Protein AF-A0A6V7JPL4-F1 (afdb_monomer_lite)

InterPro domains:
  IPR000719 Protein kinase domain [PS50011] (1-82)
  IPR011009 Protein kinase-like domain superfamily [SSF56112] (4-81)

Foldseek 3Di:
DVVPDDVFDWDWALLAQAPVQWDFDPPDPDTDTDGDDSVVIDTDGPVNNVVNNQCNQQKDQCDPDPVNIHGNPPSGDDPVRD

Radius of gyration: 15.96 Å; chains: 1; bounding box: 28×38×46 Å

Sequence (82 aa):
NLVMQQKYPVVFCHNDMQEGNILLRQNTRKRELVLIDFEYCSYNYRSFDLANHFAEWQFDYTAPDYPFYYERRGAGPTDEQK

Structure (mmCIF, N/CA/C/O backbone):
data_AF-A0A6V7JPL4-F1
#
_entry.id   AF-A0A6V7JPL4-F1
#
loop_
_atom_site.group_PDB
_atom_site.id
_atom_site.type_symbol
_atom_site.label_atom_id
_atom_site.label_alt_id
_atom_site.label_comp_id
_atom_site.label_asym_id
_atom_site.label_entity_id
_atom_site.label_seq_id
_atom_site.pdbx_PDB_ins_code
_atom_site.Cartn_x
_atom_site.Cartn_y
_atom_site.Cartn_z
_atom_site.occupancy
_atom_site.B_iso_or_equiv
_atom_site.auth_seq_id
_atom_site.auth_comp_id
_atom_site.auth_asym_id
_atom_site.auth_atom_id
_atom_site.pdbx_PDB_model_num
ATOM 1 N N . ASN A 1 1 ? -16.744 -17.292 26.178 1.00 43.69 1 ASN A N 1
ATOM 2 C CA . ASN A 1 1 ? -17.548 -16.534 25.199 1.00 43.69 1 ASN A CA 1
ATOM 3 C C . ASN A 1 1 ? -16.950 -16.792 23.818 1.00 43.69 1 ASN A C 1
ATOM 5 O O . ASN A 1 1 ? -15.928 -16.203 23.492 1.00 43.69 1 ASN A O 1
ATOM 9 N N . LEU A 1 2 ? -17.485 -17.774 23.079 1.00 45.94 2 LEU A N 1
ATOM 10 C CA . LEU A 1 2 ? -16.891 -18.318 21.838 1.00 45.94 2 LEU A CA 1
ATOM 11 C C . LEU A 1 2 ? -16.867 -17.313 20.667 1.00 45.94 2 LEU A C 1
ATOM 13 O O . LEU A 1 2 ? -16.239 -17.563 19.647 1.00 45.94 2 LEU A O 1
ATOM 17 N N . VAL A 1 3 ? -17.540 -16.171 20.829 1.00 53.59 3 VAL A N 1
ATOM 18 C CA . VAL A 1 3 ? -17.709 -15.127 19.809 1.00 53.59 3 VAL A CA 1
ATOM 19 C C . VAL A 1 3 ? -16.443 -14.270 19.617 1.00 53.59 3 VAL A C 1
ATOM 21 O O . VAL A 1 3 ? -16.341 -13.539 18.641 1.00 53.59 3 VAL A O 1
ATOM 24 N N . MET A 1 4 ? -15.435 -14.384 20.493 1.00 55.19 4 MET A N 1
ATOM 25 C CA . MET A 1 4 ? -14.268 -13.480 20.494 1.00 55.19 4 MET A CA 1
ATOM 26 C C . MET A 1 4 ? -13.052 -13.974 19.687 1.00 55.19 4 MET A C 1
ATOM 28 O O . MET A 1 4 ? -12.044 -13.277 19.634 1.00 55.19 4 MET A O 1
ATOM 32 N N . GLN A 1 5 ? -13.109 -15.147 19.048 1.00 58.53 5 GLN A N 1
ATOM 33 C CA . GLN A 1 5 ? -12.025 -15.656 18.194 1.00 58.53 5 GLN A CA 1
ATOM 34 C C . GLN A 1 5 ? -12.516 -15.862 16.758 1.00 58.53 5 GLN A C 1
ATOM 36 O O . GLN A 1 5 ? -12.604 -16.985 16.264 1.00 58.53 5 GLN A O 1
ATOM 41 N N . GLN A 1 6 ? -12.840 -14.773 16.056 1.00 63.69 6 GLN A N 1
ATOM 42 C CA . GLN A 1 6 ? -12.953 -14.869 14.603 1.00 63.69 6 GLN A CA 1
ATOM 43 C C . GLN A 1 6 ? -11.562 -15.103 14.011 1.00 63.69 6 GLN A C 1
ATOM 45 O O . GLN A 1 6 ? -10.694 -14.234 14.069 1.00 63.69 6 GLN A O 1
ATOM 50 N N . LYS A 1 7 ? -11.369 -16.286 13.414 1.00 79.75 7 LYS A N 1
ATOM 51 C CA . LYS A 1 7 ? -10.150 -16.671 12.680 1.00 79.75 7 LYS A CA 1
ATOM 52 C C . LYS A 1 7 ? -9.762 -15.639 11.608 1.00 79.75 7 LYS A C 1
ATOM 54 O O . LYS A 1 7 ? -8.582 -15.479 11.313 1.00 79.75 7 LYS A O 1
ATOM 59 N N . TYR A 1 8 ? -10.752 -14.922 11.074 1.00 86.06 8 TYR A N 1
ATOM 60 C CA . TYR A 1 8 ? -10.604 -13.882 10.060 1.00 86.06 8 TYR A CA 1
ATOM 61 C C . TYR A 1 8 ? -11.367 -12.628 10.507 1.00 86.06 8 TYR A C 1
ATOM 63 O O . TYR A 1 8 ? -12.552 -12.501 10.202 1.00 86.06 8 TYR A O 1
ATOM 71 N N . PRO A 1 9 ? -10.739 -11.734 11.288 1.00 91.62 9 PRO A N 1
ATOM 72 C CA . PRO A 1 9 ? -11.422 -10.561 11.814 1.00 91.62 9 PRO A CA 1
ATOM 73 C C . PRO A 1 9 ? -11.727 -9.560 10.694 1.00 91.62 9 PRO A C 1
ATOM 75 O O . PRO A 1 9 ? -10.846 -9.213 9.900 1.00 91.62 9 PRO A O 1
ATOM 78 N N . VAL A 1 10 ? -12.973 -9.086 10.675 1.00 95.38 10 VAL A N 1
ATOM 79 C CA . VAL A 1 10 ? -13.419 -7.966 9.843 1.00 95.38 10 VAL A CA 1
ATOM 80 C C . VAL A 1 10 ? -13.212 -6.668 10.619 1.00 95.38 10 VAL A C 1
ATOM 82 O O . VAL A 1 10 ? -13.667 -6.540 11.756 1.00 95.38 10 VAL A O 1
ATOM 85 N N . VAL A 1 11 ? -12.500 -5.719 10.020 1.00 96.44 11 VAL A N 1
ATOM 86 C CA . VAL A 1 11 ? -12.142 -4.422 10.606 1.00 96.44 11 VAL A CA 1
ATOM 87 C C . VAL A 1 11 ? -12.348 -3.321 9.572 1.00 96.44 11 VAL A C 1
ATOM 89 O O . VAL A 1 11 ? -12.544 -3.609 8.396 1.00 96.44 11 VAL A O 1
ATOM 92 N N 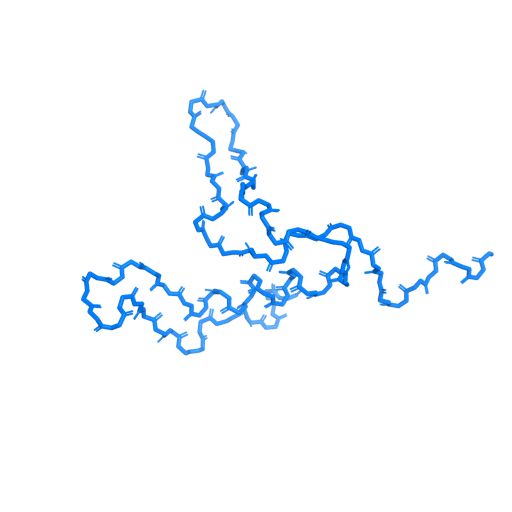. PHE A 1 12 ? -12.327 -2.062 10.002 1.00 98.06 12 PHE A N 1
ATOM 93 C CA . PHE A 1 12 ? -12.261 -0.950 9.061 1.00 98.06 12 PHE A CA 1
ATOM 94 C C . PHE A 1 12 ? -10.878 -0.947 8.400 1.00 98.06 12 PHE A C 1
ATOM 96 O O . PHE A 1 12 ? -9.868 -0.817 9.093 1.00 98.06 12 PHE A O 1
ATOM 103 N N . CYS A 1 13 ? -10.862 -1.153 7.089 1.00 98.62 13 CYS A N 1
ATOM 104 C CA . CYS A 1 13 ? -9.674 -1.276 6.257 1.00 98.62 13 CYS A CA 1
ATOM 105 C C . CYS A 1 13 ? -9.536 -0.068 5.331 1.00 98.62 13 CYS A C 1
ATOM 107 O O . CYS A 1 13 ? -10.532 0.554 4.955 1.00 98.62 13 CYS A O 1
ATOM 109 N N . HIS A 1 14 ? -8.298 0.228 4.943 1.00 98.69 14 HIS A N 1
ATOM 110 C CA . HIS A 1 14 ? -7.990 1.255 3.949 1.00 98.69 14 HIS A CA 1
ATOM 111 C C . HIS A 1 14 ? -8.352 0.793 2.533 1.00 98.69 14 HIS A C 1
ATOM 113 O O . HIS A 1 14 ? -8.876 1.566 1.740 1.00 98.69 14 HIS A O 1
ATOM 119 N N . ASN A 1 15 ? -8.101 -0.489 2.248 1.00 98.56 15 ASN A N 1
ATOM 120 C CA . ASN A 1 15 ? -8.212 -1.174 0.959 1.00 98.56 15 ASN A CA 1
ATOM 121 C C . ASN A 1 15 ? -7.276 -0.670 -0.156 1.00 98.56 15 ASN A C 1
ATOM 123 O O . ASN A 1 15 ? -7.345 -1.203 -1.256 1.00 98.56 15 ASN A O 1
ATOM 127 N N . ASP A 1 16 ? -6.387 0.287 0.132 1.00 98.44 16 ASP A N 1
ATOM 128 C CA . ASP A 1 16 ? -5.422 0.840 -0.835 1.00 98.44 16 ASP A CA 1
ATOM 129 C C . ASP A 1 16 ? -4.111 1.303 -0.160 1.00 98.44 16 ASP A C 1
ATOM 131 O O . ASP A 1 16 ? -3.793 2.487 -0.064 1.00 98.44 16 ASP A O 1
ATOM 135 N N . MET A 1 17 ? -3.374 0.359 0.426 1.00 97.88 17 MET A N 1
ATOM 136 C CA . MET A 1 17 ? -2.161 0.627 1.218 1.00 97.88 17 MET A CA 1
ATOM 137 C C . MET A 1 17 ? -0.882 0.755 0.357 1.00 97.88 17 MET A C 1
ATOM 139 O O . MET A 1 17 ? 0.126 0.111 0.666 1.00 97.88 17 MET A O 1
ATOM 143 N N . GLN A 1 18 ? -0.918 1.552 -0.715 1.00 97.94 18 GLN A N 1
ATOM 144 C CA . GLN A 1 18 ? 0.248 1.884 -1.557 1.00 97.94 18 GLN A CA 1
ATOM 145 C C . GLN A 1 18 ? 1.120 3.013 -0.957 1.00 97.94 18 GLN A C 1
ATOM 147 O O . GLN A 1 18 ? 0.718 3.684 -0.002 1.00 97.94 18 GLN A O 1
ATOM 152 N N . GLU A 1 19 ? 2.350 3.199 -1.452 1.00 97.50 19 GLU A N 1
ATOM 153 C CA . GLU A 1 19 ? 3.368 4.064 -0.835 1.00 97.50 19 GLU A CA 1
ATOM 154 C C . GLU A 1 19 ? 3.050 5.570 -0.843 1.00 97.50 19 GLU A C 1
ATOM 156 O O . GLU A 1 19 ? 3.377 6.278 0.110 1.00 97.50 19 GLU A O 1
ATOM 161 N N . GLY A 1 20 ? 2.382 6.065 -1.877 1.00 97.94 20 GLY A N 1
ATOM 162 C CA . GLY A 1 20 ? 1.856 7.425 -1.993 1.00 97.94 20 GLY A CA 1
ATOM 163 C C . GLY A 1 20 ? 0.769 7.774 -0.968 1.00 97.94 20 GLY A C 1
ATOM 164 O O . GLY A 1 20 ? 0.630 8.949 -0.626 1.00 97.94 20 GLY A O 1
ATOM 165 N N . ASN A 1 21 ? 0.073 6.782 -0.402 1.00 98.69 21 ASN A N 1
ATOM 166 C CA . ASN A 1 21 ? -0.924 6.987 0.660 1.00 98.69 21 ASN A CA 1
ATOM 167 C C . ASN A 1 21 ? -0.314 6.984 2.075 1.00 98.69 21 ASN A C 1
ATOM 169 O O . ASN A 1 21 ? -1.018 7.223 3.059 1.00 98.69 21 ASN A O 1
ATOM 173 N N . ILE A 1 22 ? 0.998 6.739 2.205 1.00 98.25 22 ILE A N 1
ATOM 174 C CA . ILE A 1 22 ? 1.719 6.664 3.484 1.00 98.25 22 ILE A CA 1
ATOM 175 C C . ILE A 1 22 ? 2.707 7.831 3.580 1.00 98.25 22 ILE A C 1
ATOM 177 O O . ILE A 1 22 ? 3.869 7.750 3.180 1.00 98.25 22 ILE A O 1
ATOM 181 N N . LEU A 1 23 ? 2.264 8.941 4.163 1.00 97.69 23 LEU A N 1
ATOM 182 C CA . LEU A 1 23 ? 3.059 10.165 4.218 1.00 97.69 23 LEU A CA 1
ATOM 183 C C . LEU A 1 23 ? 3.908 10.250 5.485 1.00 97.69 23 LEU A C 1
ATOM 185 O O . LEU A 1 23 ? 3.421 10.053 6.597 1.00 97.69 23 LEU A O 1
ATOM 189 N N . LEU A 1 24 ? 5.170 10.657 5.342 1.00 97.06 24 LEU A N 1
ATOM 190 C CA . LEU A 1 24 ? 5.997 11.059 6.479 1.00 97.06 24 LEU A CA 1
ATOM 191 C C . LEU A 1 24 ? 5.698 12.514 6.854 1.00 97.06 24 LEU A C 1
ATOM 193 O O . LEU A 1 24 ? 6.025 13.441 6.105 1.00 97.06 24 LEU A O 1
ATOM 197 N N . ARG A 1 25 ? 5.129 12.724 8.044 1.00 96.44 25 ARG A N 1
ATOM 198 C CA . ARG A 1 25 ? 4.831 14.063 8.555 1.00 96.44 25 ARG A CA 1
ATOM 199 C C . ARG A 1 25 ? 6.122 14.854 8.774 1.00 96.44 25 ARG A C 1
ATOM 201 O O . ARG A 1 25 ? 7.008 14.439 9.518 1.00 96.44 25 ARG A O 1
ATOM 208 N N . GLN A 1 26 ? 6.209 16.012 8.125 1.00 95.06 26 GLN A N 1
ATOM 209 C CA . GLN A 1 26 ? 7.348 16.925 8.232 1.00 95.06 26 GLN A CA 1
ATOM 210 C C . GLN A 1 26 ? 7.177 17.908 9.399 1.00 95.06 26 GLN A C 1
ATOM 212 O O . GLN A 1 26 ? 6.069 18.134 9.887 1.00 95.06 26 GLN A O 1
ATOM 217 N N . ASN A 1 27 ? 8.281 18.537 9.816 1.00 91.56 27 ASN A N 1
ATOM 218 C CA . ASN A 1 27 ? 8.317 19.583 10.851 1.00 91.56 27 ASN A CA 1
ATOM 219 C C . ASN A 1 27 ? 7.845 19.138 12.248 1.00 91.56 27 ASN A C 1
ATOM 221 O O . ASN A 1 27 ? 7.437 19.957 13.074 1.00 91.56 27 ASN A O 1
ATOM 225 N N . THR A 1 28 ? 7.938 17.844 12.548 1.00 90.25 28 THR A N 1
ATOM 226 C CA . THR A 1 28 ? 7.665 17.278 13.871 1.00 90.25 28 THR A CA 1
ATOM 227 C C . THR A 1 28 ? 8.949 16.757 14.512 1.00 90.25 28 THR A C 1
ATOM 229 O O . THR A 1 28 ? 9.852 16.258 13.847 1.00 90.25 28 THR A O 1
ATOM 232 N N . ARG A 1 29 ? 9.044 16.831 15.848 1.00 89.56 29 ARG A N 1
ATOM 233 C CA . ARG A 1 29 ? 10.185 16.247 16.589 1.00 89.56 29 ARG A CA 1
ATOM 234 C C . ARG A 1 29 ? 10.181 14.714 16.587 1.00 89.56 29 ARG A C 1
ATOM 236 O O . ARG A 1 29 ? 11.177 14.101 16.955 1.00 89.56 29 ARG A O 1
ATOM 243 N N . LYS A 1 30 ? 9.051 14.100 16.231 1.00 93.50 30 LYS A N 1
ATOM 244 C CA . LYS A 1 30 ? 8.853 12.651 16.179 1.00 93.50 30 LY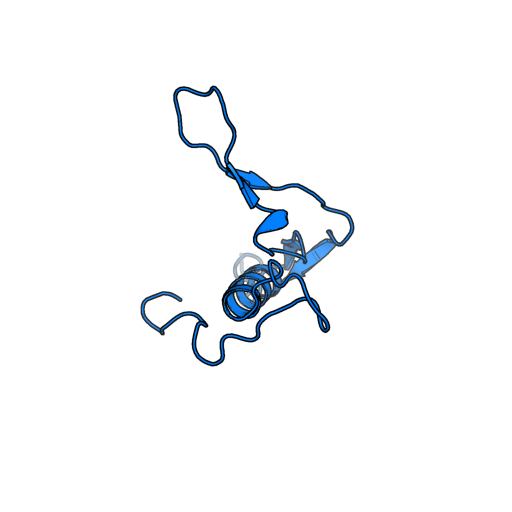S A CA 1
ATOM 245 C C . LYS A 1 30 ? 8.554 12.248 14.741 1.00 93.50 30 LYS A C 1
ATOM 247 O O . LYS A 1 30 ? 7.751 12.914 14.092 1.00 93.50 30 LYS A O 1
ATOM 252 N N . ARG A 1 31 ? 9.175 11.160 14.277 1.00 93.31 31 ARG A N 1
ATOM 253 C CA . ARG A 1 31 ? 8.817 10.520 13.006 1.00 93.31 31 ARG A CA 1
ATOM 254 C C . ARG A 1 31 ? 7.415 9.937 13.147 1.00 93.31 31 ARG A C 1
ATOM 256 O O . ARG A 1 31 ? 7.193 9.097 14.014 1.00 93.31 31 ARG A O 1
ATOM 263 N N . GLU A 1 32 ? 6.496 10.420 12.329 1.00 96.38 32 GLU A N 1
ATOM 264 C CA . GLU A 1 32 ? 5.092 10.025 12.331 1.00 96.38 32 GLU A CA 1
ATOM 265 C C . GLU A 1 32 ? 4.677 9.760 10.886 1.00 96.38 32 GLU A C 1
ATOM 267 O O . GLU A 1 32 ? 4.895 10.607 10.016 1.00 96.38 32 GLU A O 1
ATOM 272 N N . LEU A 1 33 ? 4.125 8.574 10.641 1.00 97.00 33 LEU A N 1
ATOM 273 C CA . LEU A 1 33 ? 3.492 8.238 9.373 1.00 97.00 33 LEU A CA 1
ATOM 274 C C . LEU A 1 33 ? 2.005 8.572 9.468 1.00 97.00 33 LEU A C 1
ATOM 276 O O . LEU A 1 33 ? 1.377 8.317 10.496 1.00 97.00 33 LEU A O 1
ATOM 280 N N . VAL A 1 34 ? 1.461 9.139 8.401 1.00 97.31 34 VAL A N 1
ATOM 281 C CA . VAL A 1 34 ? 0.054 9.512 8.279 1.00 97.31 34 VAL A CA 1
ATOM 282 C C . VAL A 1 34 ? -0.508 8.801 7.061 1.00 97.31 34 VAL A C 1
ATOM 284 O O . VAL A 1 34 ? 0.037 8.935 5.969 1.00 97.31 34 VAL A O 1
ATOM 287 N N . LEU A 1 35 ? -1.591 8.055 7.265 1.00 98.19 35 LEU A N 1
ATOM 288 C CA . LEU A 1 35 ? -2.357 7.459 6.177 1.00 98.19 35 LEU A CA 1
ATOM 289 C C . LEU A 1 35 ? -3.355 8.490 5.647 1.00 98.19 35 LEU A C 1
ATOM 291 O O . LEU A 1 35 ? -3.986 9.198 6.439 1.00 98.19 35 LEU A O 1
ATOM 295 N N . ILE A 1 36 ? -3.482 8.579 4.329 1.00 98.56 36 ILE A N 1
ATOM 296 C CA . ILE A 1 36 ? -4.409 9.471 3.626 1.00 98.56 36 ILE A CA 1
ATOM 297 C C . ILE A 1 36 ? -5.137 8.703 2.520 1.00 98.56 36 ILE A C 1
ATOM 299 O O . ILE A 1 36 ? -4.761 7.584 2.221 1.00 98.56 36 ILE A O 1
ATOM 303 N N . ASP A 1 37 ? -6.118 9.346 1.888 1.00 98.50 37 ASP A N 1
ATOM 304 C CA . ASP A 1 37 ? -6.837 8.811 0.722 1.00 98.50 37 ASP A CA 1
ATOM 305 C C . ASP A 1 37 ? -7.689 7.555 0.999 1.00 98.50 37 ASP A C 1
ATOM 307 O O . ASP A 1 37 ? -7.520 6.473 0.448 1.00 98.50 37 ASP A O 1
ATOM 311 N N . PHE A 1 38 ? -8.665 7.716 1.897 1.00 98.44 38 PHE A N 1
ATOM 312 C CA . PHE A 1 38 ? -9.585 6.658 2.328 1.00 98.4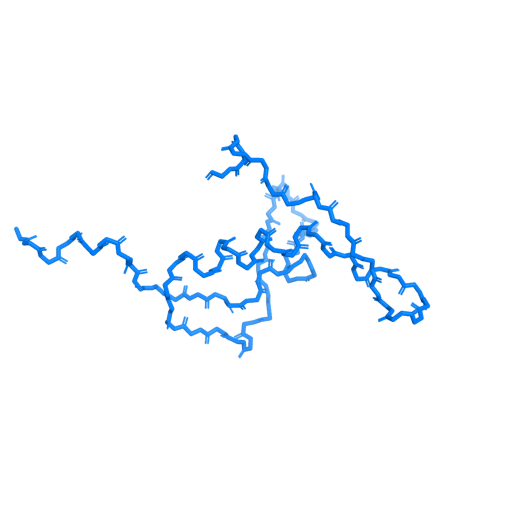4 38 PHE A CA 1
ATOM 313 C C . PHE A 1 38 ? -10.760 6.437 1.351 1.00 98.44 38 PHE A C 1
ATOM 315 O O . PHE A 1 38 ? -11.837 6.018 1.774 1.00 98.44 38 PHE A O 1
ATOM 322 N N . GLU A 1 39 ? -10.625 6.735 0.060 1.00 98.44 39 GLU A N 1
ATOM 323 C CA . GLU A 1 39 ? -11.759 6.655 -0.875 1.00 98.44 39 GLU A CA 1
ATOM 324 C C . GLU A 1 39 ? -12.285 5.221 -1.080 1.00 98.44 39 GLU A C 1
ATOM 326 O O . GLU A 1 39 ? -13.488 5.022 -1.260 1.00 98.44 39 GLU A O 1
ATOM 331 N N . TYR A 1 40 ? -11.412 4.216 -0.941 1.00 98.31 40 TYR A N 1
ATOM 332 C CA . TYR A 1 40 ? -11.772 2.795 -0.994 1.00 98.31 40 TYR A CA 1
ATOM 333 C C . TYR A 1 40 ? -12.061 2.178 0.379 1.00 98.31 40 TYR A C 1
ATOM 335 O O . TYR A 1 40 ? -12.328 0.974 0.467 1.00 98.31 40 TYR A O 1
ATOM 343 N N . CYS A 1 41 ? -12.021 2.957 1.464 1.00 98.12 41 CYS A N 1
ATOM 344 C CA . CYS A 1 41 ? -12.133 2.400 2.807 1.00 98.12 41 CYS A CA 1
ATOM 345 C C . CYS A 1 41 ? -13.491 1.723 3.046 1.00 98.12 41 CYS A C 1
ATOM 347 O O . CYS A 1 41 ? -14.555 2.193 2.639 1.00 98.12 41 CYS A O 1
ATOM 349 N N . SER A 1 42 ? -13.464 0.577 3.719 1.00 98.50 42 SER A N 1
ATOM 350 C CA . SER A 1 42 ? -14.673 -0.156 4.094 1.00 98.50 42 SER A CA 1
ATOM 351 C C . SER A 1 42 ? -14.361 -1.199 5.161 1.00 98.50 42 SER A C 1
ATOM 353 O O . SER A 1 42 ? -13.202 -1.463 5.481 1.00 98.50 42 SER A O 1
ATOM 355 N N . TYR A 1 43 ? -15.398 -1.809 5.734 1.00 98.25 43 TY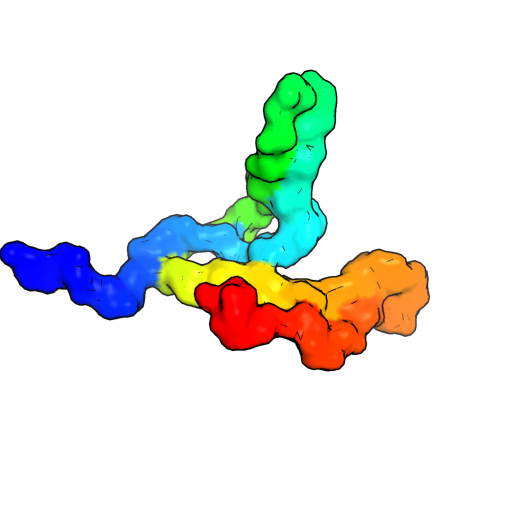R A N 1
ATOM 356 C CA . TYR A 1 43 ? -15.193 -3.000 6.548 1.00 98.25 43 TYR A CA 1
ATOM 357 C C . TYR A 1 43 ? -14.768 -4.171 5.664 1.00 98.25 43 TYR A C 1
ATOM 359 O O . TYR A 1 43 ? -15.522 -4.597 4.792 1.00 98.25 43 TYR A O 1
ATOM 367 N N . ASN A 1 44 ? -13.582 -4.712 5.921 1.00 97.88 44 ASN A N 1
ATOM 368 C CA . ASN A 1 44 ? -13.015 -5.829 5.177 1.00 97.88 44 ASN A CA 1
ATOM 369 C C . ASN A 1 44 ? -12.198 -6.733 6.114 1.00 97.88 44 ASN A C 1
ATOM 371 O O . ASN A 1 44 ? -11.993 -6.429 7.292 1.00 97.88 44 ASN A O 1
ATOM 375 N N . TYR A 1 45 ? -11.741 -7.883 5.627 1.00 96.75 45 TYR A N 1
ATOM 376 C CA . TYR A 1 45 ? -10.814 -8.723 6.376 1.00 96.75 45 TYR A CA 1
ATOM 377 C C . TYR A 1 45 ? -9.487 -7.991 6.566 1.00 96.75 45 TYR A C 1
ATOM 379 O O . TYR A 1 45 ? -8.882 -7.571 5.585 1.00 96.75 45 TYR A O 1
ATOM 387 N N . ARG A 1 46 ? -8.955 -7.937 7.796 1.00 95.81 46 ARG A N 1
ATOM 388 C CA . ARG A 1 46 ? -7.663 -7.262 8.060 1.00 95.81 46 ARG A CA 1
ATOM 389 C C . ARG A 1 46 ? -6.510 -7.760 7.177 1.00 95.81 46 ARG A C 1
ATOM 391 O O . ARG A 1 46 ? -5.540 -7.050 6.950 1.00 95.81 46 ARG A O 1
ATOM 398 N N . SER A 1 47 ? -6.586 -9.020 6.741 1.00 95.31 47 SER A N 1
ATOM 399 C CA . SER A 1 47 ? -5.578 -9.645 5.886 1.00 95.31 47 SER A CA 1
ATOM 400 C C . SER A 1 47 ? -5.547 -9.040 4.489 1.00 95.31 47 SER A C 1
ATOM 402 O O . SER A 1 47 ? -4.526 -9.165 3.827 1.00 95.31 47 SER A O 1
ATOM 404 N N . PHE A 1 48 ? -6.637 -8.408 4.047 1.00 97.25 48 PHE A N 1
ATOM 405 C CA . PHE A 1 48 ? -6.694 -7.725 2.765 1.00 97.25 48 PHE A CA 1
ATOM 406 C C . PHE A 1 48 ? -5.734 -6.534 2.735 1.00 97.25 48 PHE A C 1
ATOM 408 O O . PHE A 1 48 ? -4.873 -6.511 1.869 1.00 97.25 48 PHE A O 1
ATOM 415 N N . ASP A 1 49 ? -5.787 -5.623 3.715 1.00 98.00 49 ASP A N 1
ATOM 416 C CA . ASP A 1 49 ? -4.861 -4.477 3.781 1.00 98.00 49 ASP A CA 1
ATOM 417 C C . ASP A 1 49 ? -3.393 -4.915 3.828 1.00 98.00 49 ASP A C 1
ATOM 419 O O . ASP A 1 49 ? -2.551 -4.335 3.146 1.00 98.00 49 ASP A O 1
ATOM 423 N N . LEU A 1 50 ? -3.085 -5.966 4.598 1.00 96.38 50 LEU A N 1
ATOM 424 C CA . LEU A 1 50 ? -1.729 -6.520 4.673 1.00 96.38 50 LEU A CA 1
ATOM 425 C C . LEU A 1 50 ? -1.287 -7.114 3.331 1.00 96.38 50 LEU A C 1
ATOM 427 O O . LEU A 1 50 ? -0.188 -6.831 2.864 1.00 96.38 50 LEU A O 1
ATOM 431 N N . ALA A 1 51 ? -2.141 -7.926 2.702 1.00 96.81 51 ALA A N 1
ATOM 432 C CA . ALA A 1 51 ? -1.840 -8.538 1.414 1.00 96.81 51 ALA A CA 1
ATOM 433 C C . ALA A 1 51 ? -1.707 -7.490 0.301 1.00 96.81 51 ALA A C 1
ATOM 435 O O . ALA A 1 51 ? -0.798 -7.605 -0.516 1.00 96.81 51 ALA A O 1
ATOM 436 N N . ASN A 1 52 ? -2.563 -6.464 0.299 1.00 98.12 52 ASN A N 1
ATOM 437 C CA . ASN A 1 52 ? -2.482 -5.336 -0.621 1.00 98.12 52 ASN A CA 1
ATOM 438 C C . ASN A 1 52 ? -1.159 -4.597 -0.440 1.00 98.12 52 ASN A C 1
ATOM 440 O O . ASN A 1 52 ? -0.396 -4.477 -1.388 1.00 98.12 52 ASN A O 1
ATOM 444 N N . HIS A 1 53 ? -0.838 -4.184 0.790 1.00 97.88 53 HIS A N 1
ATOM 445 C CA . HIS A 1 53 ? 0.417 -3.494 1.081 1.00 97.88 53 HIS A CA 1
ATOM 446 C C . HIS A 1 53 ? 1.641 -4.297 0.614 1.00 97.88 53 HIS A C 1
ATOM 448 O O . HIS A 1 53 ? 2.549 -3.747 0.006 1.00 97.88 53 HIS A O 1
ATOM 454 N N . PHE A 1 54 ? 1.652 -5.613 0.838 1.00 97.50 54 PHE A N 1
ATOM 455 C CA . PHE A 1 54 ? 2.725 -6.492 0.369 1.00 97.50 54 PHE A CA 1
ATOM 456 C C . PHE A 1 54 ? 2.762 -6.688 -1.149 1.00 97.50 54 PHE A C 1
ATOM 458 O O . PHE A 1 54 ? 3.841 -6.901 -1.703 1.00 97.50 54 PHE A O 1
ATOM 465 N N . ALA A 1 55 ? 1.614 -6.643 -1.826 1.00 97.44 55 ALA A N 1
ATOM 466 C CA . ALA A 1 55 ? 1.564 -6.665 -3.281 1.00 97.44 55 ALA A CA 1
ATOM 467 C C . ALA A 1 55 ? 2.182 -5.385 -3.866 1.00 97.44 55 ALA A C 1
ATOM 469 O O . ALA A 1 55 ? 2.994 -5.485 -4.785 1.00 97.44 55 ALA A O 1
ATOM 470 N N . GLU A 1 56 ? 1.883 -4.227 -3.269 1.00 98.12 56 GLU A N 1
ATOM 471 C CA . GLU A 1 56 ? 2.394 -2.912 -3.682 1.00 98.12 56 GLU A CA 1
ATOM 472 C C . GLU A 1 56 ? 3.919 -2.786 -3.574 1.00 98.12 56 GLU A C 1
ATOM 474 O O . GLU A 1 56 ? 4.528 -2.060 -4.347 1.00 98.12 56 GLU A O 1
ATOM 479 N N . TRP A 1 57 ? 4.594 -3.575 -2.729 1.00 97.88 57 TRP A N 1
ATOM 480 C CA . TRP A 1 57 ? 6.070 -3.598 -2.685 1.00 97.88 57 TRP A CA 1
ATOM 481 C C . TRP A 1 57 ? 6.720 -4.003 -4.017 1.00 97.88 57 TRP A C 1
ATOM 483 O O . TRP A 1 57 ? 7.905 -3.748 -4.248 1.00 97.88 57 TRP A O 1
ATOM 493 N N . GLN A 1 58 ? 5.963 -4.674 -4.885 1.00 98.06 58 GLN A N 1
ATOM 494 C CA . GLN A 1 58 ? 6.424 -5.092 -6.204 1.00 98.06 58 GLN A CA 1
ATOM 495 C C . GLN A 1 58 ? 6.173 -4.043 -7.287 1.00 98.06 58 GLN A C 1
ATOM 497 O O . GLN A 1 58 ? 6.604 -4.259 -8.420 1.00 98.06 58 GLN A O 1
ATOM 502 N N . PHE A 1 59 ? 5.520 -2.930 -6.971 1.00 97.94 59 PHE A N 1
ATOM 503 C CA . PHE A 1 59 ? 5.237 -1.861 -7.916 1.00 97.94 59 PHE A CA 1
ATOM 504 C C . PHE A 1 59 ? 5.965 -0.579 -7.506 1.00 97.94 59 PHE A C 1
ATOM 506 O O . PHE A 1 59 ? 6.239 -0.327 -6.338 1.00 97.94 59 PHE A O 1
ATOM 513 N N . ASP A 1 60 ? 6.382 0.189 -8.506 1.00 97.50 60 ASP A N 1
ATOM 514 C CA . ASP A 1 60 ? 7.004 1.499 -8.335 1.00 97.50 60 ASP A CA 1
ATOM 515 C C . ASP A 1 60 ? 6.401 2.437 -9.374 1.00 97.50 60 ASP A C 1
ATOM 517 O O . ASP A 1 60 ? 6.612 2.263 -10.578 1.00 97.50 60 ASP A O 1
ATOM 521 N N . TYR A 1 61 ? 5.650 3.424 -8.897 1.00 97.38 61 TYR A N 1
ATOM 522 C CA . TYR A 1 61 ? 4.885 4.351 -9.730 1.00 97.38 61 TYR A CA 1
ATOM 523 C C . TYR A 1 61 ? 5.672 5.610 -10.130 1.00 97.38 61 TYR A C 1
ATOM 525 O O . TYR A 1 61 ? 5.093 6.602 -10.567 1.00 97.38 61 TYR A O 1
ATOM 533 N N . THR A 1 62 ? 7.002 5.603 -9.997 1.00 97.00 62 THR A N 1
ATOM 534 C CA . THR A 1 62 ? 7.857 6.752 -10.350 1.00 97.00 62 THR A CA 1
ATOM 535 C C . THR A 1 62 ? 8.356 6.742 -11.799 1.00 97.00 62 THR A C 1
ATOM 537 O O . THR A 1 62 ? 9.155 7.602 -12.183 1.00 97.00 62 THR A O 1
ATOM 540 N N . ALA A 1 63 ? 7.916 5.787 -12.627 1.00 97.81 63 ALA A N 1
ATOM 541 C CA . ALA A 1 63 ? 8.364 5.693 -14.013 1.00 97.81 63 ALA A CA 1
ATOM 542 C C . ALA A 1 63 ? 7.858 6.894 -14.849 1.00 97.81 63 ALA A C 1
ATOM 544 O O . ALA A 1 63 ? 6.652 7.137 -14.898 1.00 97.81 63 ALA A O 1
ATOM 545 N N . PRO A 1 64 ? 8.748 7.637 -15.537 1.00 97.75 64 PRO A N 1
ATOM 546 C CA . PRO A 1 64 ? 8.361 8.838 -16.284 1.00 97.75 64 PRO A CA 1
ATOM 547 C C . PRO A 1 64 ? 7.684 8.534 -17.629 1.00 97.75 64 PRO A C 1
ATOM 549 O O . PRO A 1 64 ? 6.996 9.393 -18.177 1.00 97.75 64 PRO A O 1
ATOM 552 N N . ASP A 1 65 ? 7.877 7.323 -18.154 1.00 97.88 65 ASP A N 1
ATOM 553 C CA . ASP A 1 65 ? 7.428 6.899 -19.477 1.00 97.88 65 ASP A CA 1
ATOM 554 C C . ASP A 1 65 ? 6.424 5.747 -19.380 1.00 97.88 65 ASP A C 1
ATOM 556 O O . ASP A 1 65 ? 6.394 5.003 -18.398 1.00 97.88 65 ASP A O 1
ATOM 560 N N . TYR A 1 66 ? 5.618 5.567 -20.429 1.00 96.75 66 TYR A N 1
ATOM 561 C CA . TYR A 1 66 ? 4.635 4.484 -20.530 1.00 96.75 66 TYR A CA 1
ATOM 562 C C . TYR A 1 66 ? 5.266 3.099 -20.233 1.00 96.75 66 TYR A C 1
ATOM 564 O O . TYR A 1 66 ? 6.314 2.787 -20.805 1.00 96.75 66 TYR A O 1
ATOM 572 N N . PRO A 1 67 ? 4.635 2.237 -19.402 1.00 97.06 67 PRO A N 1
ATOM 573 C CA . PRO A 1 67 ? 3.270 2.341 -18.872 1.00 97.06 67 PRO A CA 1
ATOM 574 C C . PRO A 1 67 ? 3.138 3.104 -17.540 1.00 97.06 67 PRO A C 1
ATOM 576 O O . PRO A 1 67 ? 2.103 2.988 -16.892 1.00 97.06 67 PRO A O 1
ATOM 579 N N . PHE A 1 68 ? 4.141 3.904 -17.159 1.00 97.94 68 PHE A N 1
ATOM 580 C CA . PHE A 1 68 ? 4.184 4.748 -15.951 1.00 97.94 68 PHE A CA 1
ATOM 581 C C . PHE A 1 68 ? 4.318 3.990 -14.623 1.00 97.94 68 PHE A C 1
ATOM 583 O O . PHE A 1 68 ? 4.059 4.537 -13.555 1.00 97.94 68 PHE A O 1
ATOM 590 N N . TYR A 1 69 ? 4.789 2.744 -14.674 1.00 97.81 69 TYR A N 1
ATOM 591 C CA . TYR A 1 69 ? 5.209 1.992 -13.494 1.00 97.81 69 TYR A CA 1
ATOM 592 C C . TYR A 1 69 ? 6.333 1.004 -13.831 1.00 97.81 69 TYR A C 1
ATOM 594 O O . TYR A 1 69 ? 6.488 0.586 -14.983 1.00 97.81 69 TYR A O 1
ATOM 602 N N . TYR A 1 70 ? 7.084 0.585 -12.813 1.00 97.75 70 TYR A N 1
ATOM 603 C CA . TYR A 1 70 ? 7.983 -0.566 -12.874 1.00 97.75 70 TYR A CA 1
ATOM 604 C C . TYR A 1 70 ? 7.408 -1.736 -12.070 1.00 97.75 70 TYR A C 1
ATOM 606 O O . TYR A 1 70 ? 7.031 -1.573 -10.914 1.00 97.75 70 TYR A O 1
ATOM 614 N N . GLU A 1 71 ? 7.391 -2.934 -12.660 1.00 97.38 71 GLU A N 1
ATOM 615 C CA . GLU A 1 71 ? 7.110 -4.183 -11.942 1.00 97.38 71 GLU A CA 1
ATOM 616 C C . GLU A 1 71 ? 8.436 -4.803 -11.471 1.00 97.38 71 GLU A C 1
ATOM 618 O O . GLU A 1 71 ? 9.265 -5.248 -12.270 1.00 97.38 71 GLU A O 1
ATOM 623 N N . ARG A 1 72 ? 8.647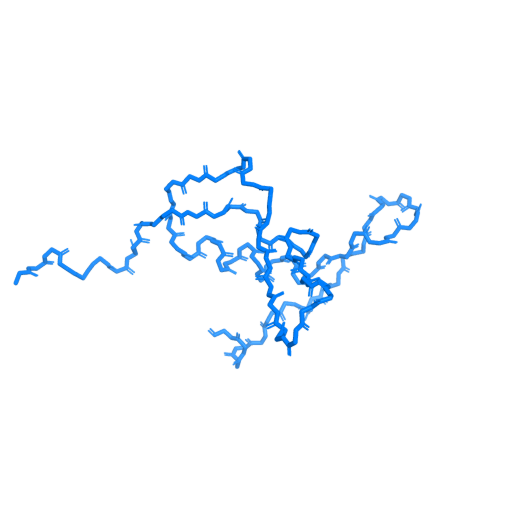 -4.856 -10.159 1.00 95.81 72 ARG A N 1
ATOM 624 C CA . ARG A 1 72 ? 9.829 -5.432 -9.511 1.00 95.81 72 ARG A CA 1
ATOM 625 C C . ARG A 1 72 ? 9.515 -6.841 -9.019 1.00 95.81 72 ARG A C 1
ATOM 627 O O . ARG A 1 72 ? 9.339 -7.086 -7.825 1.00 95.81 72 ARG A O 1
ATOM 634 N N . ARG A 1 73 ? 9.438 -7.790 -9.954 1.00 92.38 73 ARG A N 1
ATOM 635 C CA . ARG A 1 73 ? 9.142 -9.198 -9.637 1.00 92.38 73 ARG A CA 1
ATOM 636 C C . ARG A 1 73 ? 10.101 -9.743 -8.583 1.00 92.38 73 ARG A C 1
ATOM 638 O O . ARG A 1 73 ? 11.315 -9.682 -8.754 1.00 92.38 73 ARG A O 1
ATOM 645 N N . GLY A 1 74 ? 9.540 -10.304 -7.513 1.00 93.12 74 GLY A N 1
ATOM 646 C CA 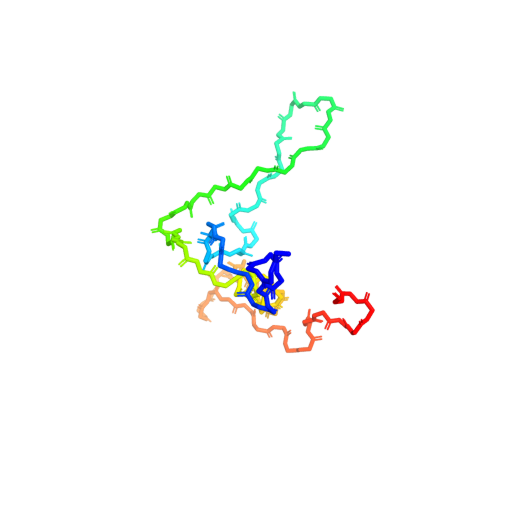. GLY A 1 74 ? 10.317 -10.857 -6.402 1.00 93.12 74 GLY A CA 1
ATOM 647 C C . GLY A 1 74 ? 10.723 -9.841 -5.331 1.00 93.12 74 GLY A C 1
ATOM 648 O O . GLY A 1 74 ? 11.355 -10.243 -4.362 1.00 93.12 74 GLY A O 1
ATOM 649 N N . ALA A 1 75 ? 10.333 -8.566 -5.455 1.00 95.69 75 ALA A N 1
ATOM 650 C CA . ALA A 1 75 ? 10.501 -7.558 -4.400 1.00 95.69 75 ALA A CA 1
ATOM 651 C C . ALA A 1 75 ? 9.407 -7.613 -3.313 1.00 95.69 75 ALA A C 1
ATOM 653 O O . ALA A 1 75 ? 9.376 -6.764 -2.425 1.00 95.69 75 ALA A O 1
ATOM 654 N N . GLY A 1 76 ? 8.508 -8.602 -3.374 1.00 95.38 76 GLY A N 1
ATOM 655 C CA . GLY A 1 76 ? 7.543 -8.860 -2.307 1.00 95.38 76 GLY A CA 1
ATOM 656 C C . GLY A 1 76 ? 8.230 -9.286 -1.000 1.00 95.38 76 GLY A C 1
ATOM 657 O O . GLY A 1 76 ? 9.419 -9.614 -0.999 1.00 95.38 76 GLY A O 1
ATOM 658 N N . PRO A 1 77 ? 7.494 -9.317 0.121 1.00 96.81 77 PRO A N 1
ATOM 659 C CA . PRO A 1 77 ? 8.075 -9.640 1.418 1.00 96.81 77 PRO A CA 1
ATOM 660 C C . PRO A 1 77 ? 8.582 -11.086 1.471 1.00 96.81 77 PRO A C 1
ATOM 662 O O . PRO A 1 77 ? 7.919 -12.026 1.010 1.00 96.81 77 PRO A O 1
ATOM 665 N N . THR A 1 78 ? 9.737 -11.277 2.103 1.00 96.31 78 THR A N 1
ATOM 666 C CA . THR A 1 78 ? 10.229 -12.600 2.502 1.00 96.31 78 THR A CA 1
ATOM 667 C C . THR A 1 78 ? 9.354 -13.191 3.608 1.00 96.31 78 THR A C 1
ATOM 669 O O . THR A 1 78 ? 8.544 -12.497 4.219 1.00 96.31 78 THR A O 1
ATOM 672 N N . ASP A 1 79 ? 9.520 -14.479 3.910 1.00 94.62 79 ASP A N 1
ATOM 673 C CA . ASP A 1 79 ? 8.793 -15.103 5.024 1.00 94.62 79 ASP A CA 1
ATOM 674 C C . ASP A 1 79 ? 9.202 -14.549 6.399 1.00 94.62 79 ASP A C 1
ATOM 676 O O . ASP A 1 79 ? 8.416 -14.629 7.331 1.00 94.62 79 ASP A O 1
ATOM 680 N N . GLU A 1 80 ? 10.389 -13.947 6.525 1.00 96.62 80 GLU A N 1
ATOM 681 C CA . GLU A 1 80 ? 10.812 -13.236 7.744 1.00 96.62 80 GLU A CA 1
ATOM 682 C C . GLU A 1 80 ? 10.137 -11.858 7.881 1.00 96.62 80 GLU A C 1
ATOM 684 O O . GLU A 1 80 ? 9.994 -11.339 8.984 1.00 96.62 80 GLU A O 1
ATOM 689 N N . GLN A 1 81 ? 9.716 -11.257 6.765 1.00 94.38 81 GLN A N 1
ATOM 690 C CA . GLN A 1 81 ? 9.052 -9.950 6.732 1.00 94.38 81 GLN A CA 1
ATOM 691 C C . GLN A 1 81 ? 7.522 -10.037 6.893 1.00 94.38 81 GLN A C 1
ATOM 693 O O . GLN A 1 81 ? 6.878 -8.993 7.010 1.00 94.38 81 GLN A O 1
ATOM 698 N N . LYS A 1 82 ? 6.948 -11.248 6.881 1.00 86.88 82 LYS A N 1
ATOM 699 C CA . LYS A 1 82 ? 5.512 -11.526 7.063 1.00 86.88 82 LYS A CA 1
ATOM 700 C C . LYS A 1 82 ? 5.193 -11.873 8.514 1.00 86.88 82 LYS A C 1
ATOM 702 O O . LYS A 1 82 ? 4.141 -11.395 8.994 1.00 86.88 82 LYS A O 1
#

Secondary structure (DSSP, 8-state):
-GGG--SS-EEEE-S---GGGEEE--S-SS--EEE--GGG-EEEEHHHHHHHHHHHTTEETT-SSTTS-EE-TT-SPPTTT-

pLDDT: mean 93.12, std 11.72, range [43.69, 98.69]

Organism: NCBI:txid1563983